Protein AF-A0A535ANE9-F1 (afdb_monomer_lite)

Structure (mmCIF, N/CA/C/O backbone):
data_AF-A0A535ANE9-F1
#
_entry.id   AF-A0A535ANE9-F1
#
loop_
_atom_site.group_PDB
_atom_site.id
_atom_site.type_symbol
_atom_site.label_atom_id
_atom_site.label_alt_id
_atom_site.label_comp_id
_atom_site.label_asym_id
_atom_site.label_entity_id
_atom_site.label_seq_id
_atom_site.pdbx_PDB_ins_code
_atom_site.Cartn_x
_atom_site.Cartn_y
_atom_site.Cartn_z
_atom_site.occupancy
_atom_site.B_iso_or_equiv
_atom_site.auth_seq_id
_atom_site.auth_comp_id
_atom_site.auth_asym_id
_atom_site.auth_atom_id
_atom_site.pdbx_PDB_model_num
ATOM 1 N N . MET A 1 1 ? -6.004 6.299 -18.594 1.00 87.00 1 MET A N 1
ATOM 2 C CA . MET A 1 1 ? -4.665 6.824 -18.262 1.00 87.00 1 MET A CA 1
ATOM 3 C C . MET A 1 1 ? -3.624 5.762 -18.600 1.00 87.00 1 MET A C 1
ATOM 5 O O . MET A 1 1 ? -3.853 4.615 -18.225 1.00 87.00 1 MET A O 1
ATOM 9 N N . PRO A 1 2 ? -2.549 6.080 -19.345 1.00 84.62 2 PRO A N 1
ATOM 10 C CA . PRO A 1 2 ? -1.490 5.113 -19.649 1.00 84.62 2 PRO A CA 1
ATOM 11 C C . PRO A 1 2 ? -0.772 4.645 -18.368 1.00 84.62 2 PRO A C 1
ATOM 13 O O . PRO A 1 2 ? -0.797 5.374 -17.373 1.00 84.62 2 PRO A O 1
ATOM 16 N N . PRO A 1 3 ? -0.144 3.453 -18.365 1.00 83.81 3 PRO A N 1
ATOM 17 C CA . PRO A 1 3 ? 0.683 3.023 -17.245 1.00 83.81 3 PRO A CA 1
ATOM 18 C C . PRO A 1 3 ? 1.803 4.030 -16.940 1.00 83.81 3 PRO A C 1
ATOM 20 O O . PRO A 1 3 ? 2.361 4.607 -17.878 1.00 83.81 3 PRO A O 1
ATOM 23 N N . PRO A 1 4 ? 2.163 4.237 -15.661 1.00 78.12 4 PRO A N 1
ATOM 24 C CA . PRO A 1 4 ? 3.303 5.074 -15.315 1.00 78.12 4 PRO A CA 1
ATOM 25 C C . PRO A 1 4 ? 4.600 4.460 -15.846 1.00 78.12 4 PRO A C 1
ATOM 27 O O . PRO A 1 4 ? 4.723 3.238 -15.960 1.00 78.12 4 PRO A O 1
ATOM 30 N N . LEU A 1 5 ? 5.596 5.306 -16.109 1.00 76.88 5 LEU A N 1
ATOM 31 C CA . LEU A 1 5 ? 6.949 4.826 -16.366 1.00 76.88 5 LEU A CA 1
ATOM 32 C C . LEU A 1 5 ? 7.490 4.145 -15.103 1.00 76.88 5 LEU A C 1
ATOM 34 O O . LEU A 1 5 ? 7.412 4.689 -14.003 1.00 76.88 5 LEU A O 1
ATOM 38 N N . ALA A 1 6 ? 8.045 2.947 -15.271 1.00 68.31 6 ALA A N 1
ATOM 39 C CA . ALA A 1 6 ? 8.456 2.080 -14.169 1.00 68.31 6 ALA A CA 1
ATOM 40 C C . ALA A 1 6 ? 9.747 2.521 -13.448 1.00 68.31 6 ALA A C 1
ATOM 42 O O . ALA A 1 6 ? 10.308 1.756 -12.661 1.00 68.31 6 ALA A O 1
ATOM 43 N N . THR A 1 7 ? 10.292 3.694 -13.762 1.00 67.88 7 THR A N 1
ATOM 44 C CA . THR A 1 7 ? 11.668 4.094 -13.434 1.00 67.88 7 THR A CA 1
ATOM 45 C C . THR A 1 7 ? 11.947 4.127 -11.927 1.00 67.88 7 THR A C 1
ATOM 47 O O . THR A 1 7 ? 13.013 3.679 -11.516 1.00 67.88 7 THR A O 1
ATOM 50 N N . ASP A 1 8 ? 10.957 4.479 -11.099 1.00 68.75 8 ASP A N 1
ATOM 51 C CA . ASP A 1 8 ? 11.145 4.724 -9.655 1.00 68.75 8 ASP A CA 1
ATOM 52 C C . ASP A 1 8 ? 10.508 3.660 -8.744 1.00 68.75 8 ASP A C 1
ATOM 54 O O . ASP A 1 8 ? 10.191 3.902 -7.580 1.00 68.75 8 ASP A O 1
ATOM 58 N N . TRP A 1 9 ? 10.275 2.454 -9.265 1.00 81.50 9 TRP A N 1
ATOM 59 C CA . TRP A 1 9 ? 9.548 1.408 -8.534 1.00 81.50 9 TRP A CA 1
ATOM 60 C C . TRP A 1 9 ? 10.409 0.537 -7.615 1.00 81.50 9 TRP A C 1
ATOM 62 O O . TRP A 1 9 ? 9.861 -0.266 -6.856 1.00 81.50 9 TRP A O 1
ATOM 72 N N . GLY A 1 10 ? 11.735 0.696 -7.664 1.00 80.12 10 GLY A N 1
ATOM 73 C CA . GLY A 1 10 ? 12.676 -0.125 -6.895 1.00 80.12 10 GLY A CA 1
ATOM 74 C C . GLY A 1 10 ? 12.771 -1.576 -7.382 1.00 80.12 10 GLY A C 1
ATOM 75 O O . GLY A 1 10 ? 13.125 -2.452 -6.603 1.00 80.12 10 GLY A O 1
ATOM 76 N N . LEU A 1 11 ? 12.419 -1.834 -8.646 1.00 87.56 11 LEU A N 1
ATOM 77 C CA . LEU A 1 11 ? 12.514 -3.154 -9.274 1.00 87.56 11 LEU A CA 1
ATOM 78 C C . LEU A 1 11 ? 13.884 -3.362 -9.928 1.00 87.56 11 LEU A C 1
ATOM 80 O O . LEU A 1 11 ? 14.328 -2.495 -10.690 1.00 87.56 11 LEU A O 1
ATOM 84 N N . ASP A 1 12 ? 14.482 -4.535 -9.702 1.00 88.44 12 ASP A N 1
ATOM 85 C CA . ASP A 1 12 ? 15.582 -5.053 -10.520 1.00 88.44 12 ASP A CA 1
ATOM 86 C C . ASP A 1 12 ? 15.114 -5.365 -11.956 1.00 88.44 12 ASP A C 1
ATOM 88 O O . ASP A 1 12 ? 13.912 -5.442 -12.237 1.00 88.44 12 ASP A O 1
ATOM 92 N N . ASP A 1 13 ? 16.063 -5.544 -12.875 1.00 89.00 13 ASP A N 1
ATOM 93 C CA . ASP A 1 13 ? 15.774 -5.732 -14.301 1.00 89.00 13 ASP A CA 1
ATOM 94 C C . ASP A 1 13 ? 14.955 -6.994 -14.596 1.00 89.00 13 ASP A C 1
ATOM 96 O O . ASP A 1 13 ? 14.066 -6.968 -15.452 1.00 89.00 13 ASP A O 1
ATOM 100 N N . GLY A 1 14 ? 15.204 -8.082 -13.863 1.00 90.94 14 G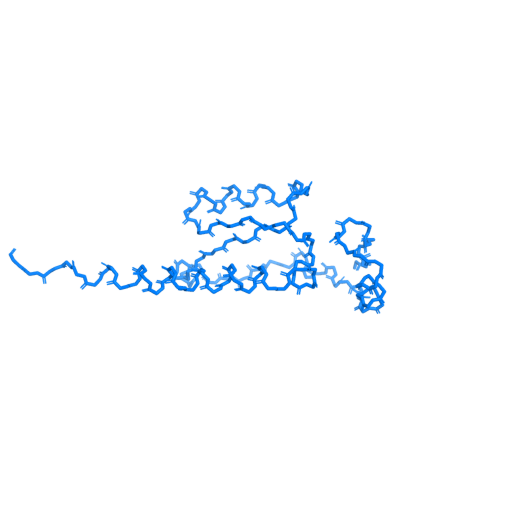LY A N 1
ATOM 101 C CA . GLY A 1 14 ? 14.477 -9.337 -14.025 1.00 90.94 14 GLY A CA 1
ATOM 102 C C . GLY A 1 14 ? 13.015 -9.182 -13.620 1.00 90.94 14 GLY A C 1
ATOM 103 O O . GLY A 1 14 ? 12.106 -9.480 -14.399 1.00 90.94 14 GLY A O 1
ATOM 104 N N . THR A 1 15 ? 12.771 -8.632 -12.432 1.00 89.75 15 THR A N 1
ATOM 105 C CA . THR A 1 15 ? 11.414 -8.373 -11.940 1.00 89.75 15 THR A CA 1
ATOM 106 C C . THR A 1 15 ? 10.686 -7.359 -12.825 1.00 89.75 15 THR A C 1
ATOM 108 O O . THR A 1 15 ? 9.514 -7.542 -13.163 1.00 89.75 15 THR A O 1
ATOM 111 N N . ARG A 1 16 ? 11.378 -6.313 -13.284 1.00 89.94 16 ARG A N 1
ATOM 112 C CA . ARG A 1 16 ? 10.832 -5.312 -14.210 1.00 89.94 16 ARG A CA 1
ATOM 113 C C . ARG A 1 16 ? 10.369 -5.936 -15.524 1.00 89.94 16 ARG A C 1
ATOM 115 O O . ARG A 1 16 ? 9.256 -5.639 -15.961 1.00 89.94 16 ARG A O 1
ATOM 122 N N . ALA A 1 17 ? 11.171 -6.819 -16.120 1.00 91.31 17 ALA A N 1
ATOM 123 C CA . ALA A 1 17 ? 10.818 -7.522 -17.352 1.00 91.31 17 ALA A CA 1
ATOM 124 C C .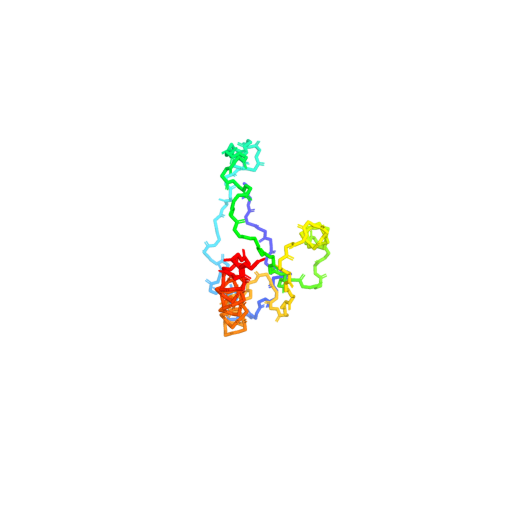 ALA A 1 17 ? 9.568 -8.408 -17.194 1.00 91.31 17 ALA A C 1
ATOM 126 O O . ALA A 1 17 ? 8.833 -8.612 -18.158 1.00 91.31 17 ALA A O 1
ATOM 127 N N . LEU A 1 18 ? 9.275 -8.888 -15.980 1.00 90.06 18 LEU A N 1
ATOM 128 C CA . LEU A 1 18 ? 8.068 -9.665 -15.680 1.00 90.06 18 LEU A CA 1
ATOM 129 C C . LEU A 1 18 ? 6.825 -8.809 -15.401 1.00 90.06 18 LEU A C 1
ATOM 131 O O . LEU A 1 18 ? 5.705 -9.297 -15.595 1.00 90.06 18 LEU A O 1
ATOM 135 N N . VAL A 1 19 ? 7.002 -7.585 -14.895 1.00 91.06 19 VAL A N 1
ATOM 136 C CA . VAL A 1 19 ? 5.913 -6.687 -14.471 1.00 91.06 19 VAL A CA 1
ATOM 137 C C . VAL A 1 19 ? 5.452 -5.786 -15.610 1.00 91.06 19 VAL A C 1
ATOM 139 O O . VAL A 1 19 ? 4.256 -5.725 -15.885 1.00 91.06 19 VAL A O 1
ATOM 142 N N . VAL A 1 20 ? 6.381 -5.109 -16.292 1.00 90.94 20 VAL A N 1
ATOM 143 C CA . VAL A 1 20 ? 6.061 -4.073 -17.289 1.00 90.94 20 VAL A CA 1
ATOM 144 C C . VAL A 1 20 ? 5.133 -4.574 -18.407 1.00 90.94 20 VAL A C 1
ATOM 146 O O . VAL A 1 20 ? 4.158 -3.879 -18.695 1.00 90.94 20 VAL A O 1
ATOM 149 N N . PRO A 1 21 ? 5.321 -5.778 -18.986 1.00 92.88 21 PRO A N 1
ATOM 150 C CA . PRO A 1 21 ? 4.430 -6.277 -20.038 1.00 92.88 21 PRO A CA 1
ATOM 151 C C . PRO A 1 21 ? 2.987 -6.543 -19.585 1.00 92.88 21 PRO A C 1
ATOM 153 O O . PRO A 1 21 ? 2.105 -6.697 -20.424 1.00 92.88 21 PRO A O 1
ATOM 156 N N . LYS A 1 22 ? 2.734 -6.629 -18.273 1.00 92.88 22 LYS A N 1
ATOM 157 C CA . LYS A 1 22 ? 1.405 -6.899 -17.700 1.00 92.88 22 LYS A CA 1
ATOM 158 C C . LYS A 1 22 ? 0.642 -5.627 -17.340 1.00 92.88 22 LYS A C 1
ATOM 160 O O . LYS A 1 22 ? -0.505 -5.707 -16.908 1.00 92.88 22 LYS A O 1
ATOM 165 N N . LEU A 1 23 ? 1.267 -4.460 -17.473 1.00 91.06 23 LEU A N 1
ATOM 166 C CA . LEU A 1 23 ? 0.625 -3.192 -17.165 1.00 91.06 23 LEU A CA 1
ATOM 167 C C . LEU A 1 23 ? -0.369 -2.825 -18.265 1.00 91.06 23 LEU A C 1
ATOM 169 O O . LEU A 1 23 ? -0.021 -2.761 -19.442 1.00 91.06 23 LEU A O 1
ATOM 173 N N . THR A 1 24 ? -1.595 -2.503 -17.870 1.00 92.50 24 THR A N 1
ATOM 174 C CA . THR A 1 24 ? -2.634 -2.011 -18.777 1.00 92.50 24 THR A CA 1
ATOM 175 C C . THR A 1 24 ? -3.036 -0.588 -18.399 1.00 92.50 24 THR A C 1
ATOM 177 O O . THR A 1 24 ? -2.940 -0.219 -17.225 1.00 92.50 24 THR A O 1
ATOM 180 N N . PRO A 1 25 ? -3.521 0.232 -19.347 1.00 92.81 25 PRO A N 1
ATOM 181 C CA . PRO A 1 25 ? -4.071 1.543 -19.024 1.00 92.81 25 PRO A CA 1
ATOM 182 C C . PRO A 1 25 ? -5.157 1.462 -17.939 1.00 92.81 25 PRO A C 1
ATOM 184 O O . PRO A 1 25 ? -6.062 0.633 -18.023 1.00 92.81 25 PRO A O 1
ATOM 187 N N . HIS A 1 26 ? -5.087 2.340 -16.937 1.00 89.06 26 HIS A N 1
ATOM 188 C CA . HIS A 1 26 ? -6.110 2.429 -15.895 1.00 89.06 26 HIS A CA 1
ATOM 189 C C . HIS A 1 26 ? -7.307 3.268 -16.385 1.00 89.06 26 HIS A C 1
ATOM 191 O O . HIS A 1 26 ? -7.083 4.328 -16.996 1.00 89.06 26 HIS A O 1
ATOM 197 N N . PRO A 1 27 ? -8.566 2.856 -16.139 1.00 91.56 27 PRO A N 1
ATOM 198 C CA . PRO A 1 27 ? -9.740 3.66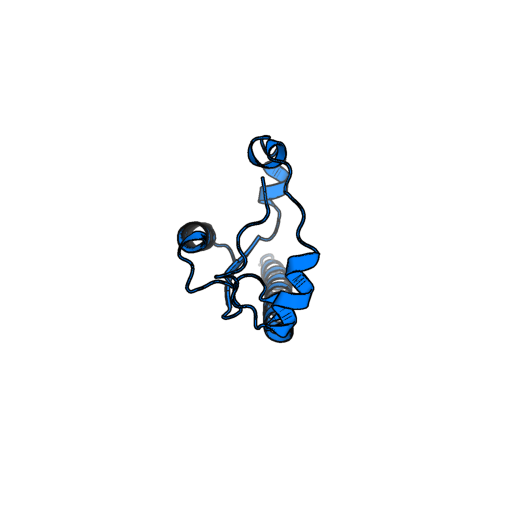0 -16.473 1.00 91.56 27 PRO A CA 1
ATOM 199 C C . PRO A 1 27 ? -9.708 5.007 -15.743 1.00 91.56 27 PRO A C 1
ATOM 201 O O . PRO A 1 27 ? -9.627 5.050 -14.522 1.00 91.56 27 PRO A O 1
ATOM 204 N N . LEU A 1 28 ? -9.777 6.120 -16.483 1.00 89.44 28 LEU A N 1
ATOM 205 C CA . LEU A 1 28 ? -9.690 7.456 -15.873 1.00 89.44 28 LEU A CA 1
ATOM 206 C C . LEU A 1 28 ? -10.868 7.724 -14.928 1.00 89.44 28 LEU A C 1
ATOM 208 O O . LEU A 1 28 ? -10.676 8.240 -13.835 1.00 89.44 28 LEU A O 1
ATOM 212 N N . LYS A 1 29 ? -12.067 7.290 -15.325 1.00 89.94 29 LYS A N 1
ATOM 213 C CA . LYS A 1 29 ? -13.303 7.522 -14.575 1.00 89.94 29 LYS A CA 1
ATOM 214 C C . LYS A 1 29 ? -13.242 7.002 -13.131 1.00 89.94 29 LYS A C 1
ATOM 216 O O . LYS A 1 29 ? -13.751 7.652 -12.230 1.00 89.94 29 LYS A O 1
ATOM 221 N N . SER A 1 30 ? -12.558 5.883 -12.889 1.00 88.88 30 SER A N 1
ATOM 222 C CA . SER A 1 30 ? -12.415 5.308 -11.545 1.00 88.88 30 SER A CA 1
ATOM 223 C C . SER A 1 30 ? -11.627 6.191 -10.570 1.00 88.88 30 SER A C 1
ATOM 225 O O . SER A 1 30 ? -11.746 5.995 -9.366 1.00 88.88 30 SER A O 1
ATOM 227 N N . LEU A 1 31 ? -10.833 7.147 -11.065 1.00 85.38 31 LEU A N 1
ATOM 228 C CA . LEU A 1 31 ? -10.109 8.113 -10.232 1.00 85.38 31 LEU A CA 1
ATOM 229 C C . LEU A 1 31 ? -10.983 9.308 -9.821 1.00 85.38 31 LEU A C 1
ATOM 231 O O . LEU A 1 31 ? -10.681 9.969 -8.832 1.00 85.38 31 LEU A O 1
ATOM 235 N N . GLU A 1 32 ? -12.040 9.590 -10.584 1.00 88.94 32 GLU A N 1
ATOM 236 C CA . GLU A 1 32 ? -12.934 10.738 -10.386 1.00 88.94 32 GLU A CA 1
ATOM 237 C C . GLU A 1 32 ? -14.250 10.338 -9.707 1.00 88.94 32 GLU A C 1
ATOM 239 O O . GLU A 1 32 ? -14.887 11.158 -9.044 1.00 88.94 32 GLU A O 1
ATOM 244 N N . ASP A 1 33 ? -14.658 9.076 -9.857 1.00 93.00 33 ASP A N 1
ATOM 245 C CA . ASP A 1 33 ? -15.872 8.547 -9.248 1.00 93.00 33 ASP A CA 1
ATOM 246 C C . ASP A 1 33 ? -15.757 8.557 -7.704 1.00 93.00 33 ASP A C 1
ATOM 248 O O . ASP A 1 33 ? -14.839 7.954 -7.137 1.00 93.00 33 ASP A O 1
ATOM 252 N N . PRO A 1 34 ? -16.703 9.190 -6.979 1.00 91.50 34 PRO A N 1
ATOM 253 C CA . PRO A 1 34 ? -16.665 9.226 -5.522 1.00 91.50 34 PRO A CA 1
ATOM 254 C C . PRO A 1 34 ? -16.801 7.833 -4.896 1.00 91.50 34 PRO A C 1
ATOM 256 O O . PRO A 1 34 ? -17.766 7.108 -5.160 1.00 91.50 34 PRO A O 1
ATOM 259 N N . ALA A 1 35 ? -15.894 7.495 -3.976 1.00 89.44 35 ALA A N 1
ATOM 260 C CA . ALA A 1 35 ? -16.004 6.281 -3.175 1.00 89.44 35 ALA A CA 1
ATOM 261 C C . ALA A 1 35 ? -17.188 6.388 -2.197 1.00 89.44 35 ALA A C 1
ATOM 263 O O . ALA A 1 35 ? -17.166 7.164 -1.241 1.00 89.44 35 ALA A O 1
ATOM 264 N N . ARG A 1 36 ? -18.238 5.592 -2.425 1.00 92.00 36 ARG A N 1
ATOM 265 C CA . ARG A 1 36 ? -19.390 5.495 -1.518 1.00 92.00 36 ARG A CA 1
ATOM 266 C C . ARG A 1 36 ? -19.122 4.425 -0.469 1.00 92.00 36 ARG A C 1
ATOM 268 O O . ARG A 1 36 ? -19.111 3.239 -0.781 1.00 92.00 36 ARG A O 1
ATOM 275 N N . VAL A 1 37 ? -18.917 4.850 0.773 1.00 91.25 37 VAL A N 1
ATOM 276 C CA . VAL A 1 37 ? -18.590 3.972 1.903 1.00 91.25 37 VAL A CA 1
ATOM 277 C C . VAL A 1 37 ? -19.534 4.217 3.075 1.00 91.25 37 VAL A C 1
ATOM 279 O O . VAL A 1 37 ? -19.955 5.347 3.323 1.00 91.25 37 VAL A O 1
ATOM 282 N N . HIS A 1 38 ? -19.868 3.162 3.818 1.00 94.19 38 HIS A N 1
ATOM 283 C CA . HIS A 1 38 ? -20.681 3.289 5.024 1.00 94.19 38 HIS A CA 1
ATOM 284 C C . HIS A 1 38 ? -19.784 3.664 6.208 1.00 94.19 38 HIS A C 1
ATOM 286 O O . HIS A 1 38 ? -19.048 2.823 6.728 1.00 94.19 38 HIS A O 1
ATOM 292 N N . ALA A 1 39 ? -19.855 4.921 6.653 1.00 90.69 39 ALA A N 1
ATOM 293 C CA . ALA A 1 39 ? -18.984 5.447 7.708 1.00 90.69 39 ALA A CA 1
ATOM 294 C C . ALA A 1 39 ? -19.036 4.612 9.001 1.00 90.69 39 ALA A C 1
ATOM 296 O O . ALA A 1 39 ? -17.998 4.330 9.595 1.00 90.69 39 ALA A O 1
ATOM 297 N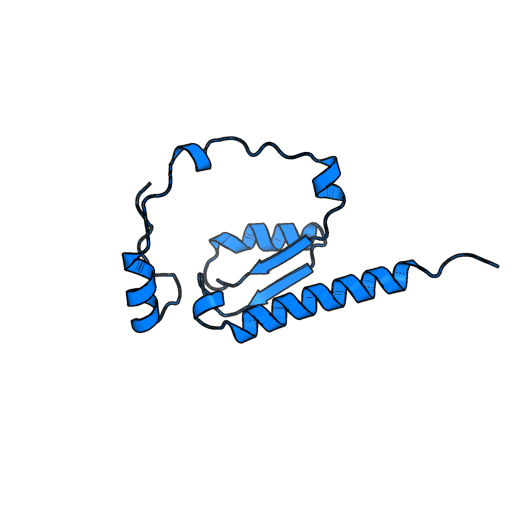 N . GLY A 1 40 ? -20.227 4.132 9.382 1.00 93.62 40 GLY A N 1
ATOM 2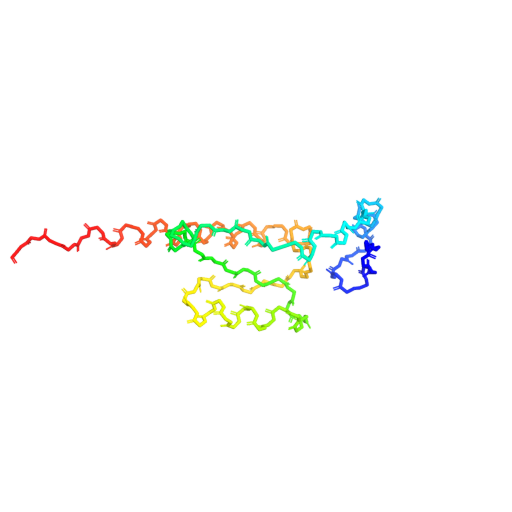98 C CA . GLY A 1 40 ? -20.391 3.269 10.554 1.00 93.62 40 GLY A CA 1
ATOM 299 C C . GLY A 1 40 ? -19.687 1.913 10.434 1.00 93.62 40 GLY A C 1
ATOM 300 O O . GLY A 1 40 ? -19.253 1.377 11.442 1.00 93.62 40 GLY A O 1
ATOM 301 N N . ILE A 1 41 ? -19.520 1.380 9.214 1.00 92.12 41 ILE A N 1
ATOM 302 C CA . ILE A 1 41 ? -18.768 0.132 9.001 1.00 92.12 41 ILE A CA 1
ATOM 303 C C . ILE A 1 41 ? -17.271 0.426 9.074 1.00 92.12 41 ILE A C 1
ATOM 305 O O . ILE A 1 41 ? -16.534 -0.298 9.727 1.00 92.12 41 ILE A O 1
ATOM 309 N N . LEU A 1 42 ? -16.806 1.516 8.458 1.00 91.06 42 LEU A N 1
ATOM 310 C CA . LEU A 1 42 ? -15.383 1.866 8.493 1.00 91.06 42 LEU A CA 1
ATOM 311 C C . LEU A 1 42 ? -14.868 2.135 9.911 1.00 91.06 42 LEU A C 1
ATOM 313 O O . LEU A 1 42 ? -13.726 1.801 10.220 1.00 91.06 42 LEU A O 1
ATOM 317 N N . ALA A 1 43 ? -15.706 2.712 10.776 1.00 89.75 43 ALA A N 1
ATOM 318 C CA . ALA A 1 43 ? -15.336 3.018 12.153 1.00 89.75 43 ALA A CA 1
ATOM 319 C C . ALA A 1 43 ? -14.984 1.767 12.979 1.00 89.75 43 ALA A C 1
ATOM 321 O O . ALA A 1 43 ? -14.141 1.857 13.872 1.00 89.75 43 ALA A O 1
ATOM 322 N N . THR A 1 44 ? -15.584 0.610 12.672 1.00 91.06 44 THR A N 1
ATOM 323 C CA . THR A 1 44 ? -15.385 -0.637 13.432 1.00 91.06 44 THR A CA 1
ATOM 324 C C . THR A 1 44 ? -14.215 -1.475 12.929 1.00 91.06 44 THR A C 1
ATOM 326 O O . THR A 1 44 ? -13.790 -2.407 13.612 1.00 91.06 44 THR A O 1
ATOM 329 N N . LEU A 1 45 ? -13.674 -1.166 11.747 1.00 91.94 45 LEU A N 1
ATOM 330 C CA . LEU A 1 45 ? -12.616 -1.973 11.156 1.00 91.94 45 LEU A CA 1
ATOM 331 C C . LEU A 1 45 ? -11.250 -1.677 11.797 1.00 91.94 45 LEU A C 1
ATOM 333 O O . LEU A 1 45 ? -10.877 -0.506 11.970 1.00 91.94 45 LEU A O 1
ATOM 337 N N . PRO A 1 46 ? -10.460 -2.727 12.101 1.00 92.62 46 PRO A N 1
ATOM 338 C CA . PRO A 1 46 ? -9.070 -2.559 12.485 1.00 92.62 46 PRO A CA 1
ATOM 339 C C . PRO A 1 46 ? -8.289 -1.960 11.316 1.00 92.62 46 PRO A C 1
ATOM 341 O O . PRO A 1 46 ? -8.460 -2.354 10.163 1.00 92.62 46 PRO A O 1
ATOM 344 N N . ARG A 1 47 ? -7.409 -1.009 11.627 1.00 94.44 47 ARG A N 1
ATOM 345 C CA . ARG A 1 47 ? -6.655 -0.252 10.627 1.00 94.44 47 ARG A CA 1
ATOM 346 C C . ARG A 1 47 ? -5.155 -0.364 10.865 1.00 94.44 47 ARG A C 1
ATOM 348 O O . ARG A 1 47 ? -4.695 -0.420 12.011 1.00 94.44 47 ARG A O 1
ATOM 355 N N . ALA A 1 48 ? -4.417 -0.432 9.765 1.00 96.31 48 ALA A N 1
ATOM 356 C CA . ALA A 1 48 ? -2.966 -0.406 9.735 1.00 96.31 48 ALA A CA 1
ATOM 357 C C . ALA A 1 48 ? -2.489 0.234 8.424 1.00 96.31 48 ALA A C 1
ATOM 359 O O . ALA A 1 48 ? -3.196 0.191 7.417 1.00 96.31 48 ALA A O 1
ATOM 360 N N . PHE A 1 49 ? -1.295 0.819 8.443 1.00 96.00 49 PHE A N 1
ATOM 361 C CA . PHE A 1 49 ? -0.651 1.420 7.281 1.00 96.00 49 PHE A CA 1
ATOM 362 C C . PHE A 1 49 ? 0.776 0.876 7.140 1.00 96.00 49 PHE A C 1
ATOM 364 O O . PHE A 1 49 ? 1.605 1.049 8.033 1.00 96.00 49 PHE A O 1
ATOM 371 N N . LEU A 1 50 ? 1.075 0.248 6.000 1.00 95.06 50 LEU A N 1
ATOM 372 C CA . LEU A 1 50 ? 2.423 -0.198 5.635 1.00 95.06 50 LEU A CA 1
ATOM 373 C C . LEU A 1 50 ? 2.991 0.727 4.559 1.00 95.06 50 LEU A C 1
ATOM 375 O O . LEU A 1 50 ? 2.505 0.746 3.429 1.00 95.06 50 LEU A O 1
ATOM 379 N N . ARG A 1 51 ? 4.039 1.480 4.892 1.00 94.06 51 ARG A N 1
ATOM 380 C CA . ARG A 1 51 ? 4.763 2.319 3.934 1.00 94.06 51 ARG A CA 1
ATOM 381 C C . ARG A 1 51 ? 6.001 1.588 3.438 1.00 94.06 51 ARG A C 1
ATOM 383 O O . ARG A 1 51 ? 6.907 1.328 4.218 1.00 94.06 51 ARG A O 1
ATOM 390 N N . THR A 1 52 ? 6.060 1.280 2.146 1.00 91.88 52 THR A N 1
ATOM 391 C CA . THR A 1 52 ? 7.155 0.471 1.572 1.00 91.88 52 THR A CA 1
ATOM 392 C C . THR A 1 52 ? 8.122 1.259 0.679 1.00 91.88 52 THR A C 1
ATOM 394 O O . THR A 1 52 ? 9.228 0.814 0.376 1.00 91.88 52 THR A O 1
ATOM 397 N N . SER A 1 53 ? 7.696 2.442 0.231 1.00 84.31 53 SER A N 1
ATOM 398 C CA . SER A 1 53 ? 8.434 3.319 -0.686 1.00 84.31 53 SER A CA 1
ATOM 399 C C . SER A 1 53 ? 9.007 4.522 0.063 1.00 84.31 53 SER A C 1
ATOM 401 O O . SER A 1 53 ? 8.575 5.649 -0.153 1.00 84.31 53 SER A O 1
ATOM 403 N N . LEU A 1 54 ? 9.953 4.281 0.975 1.00 75.62 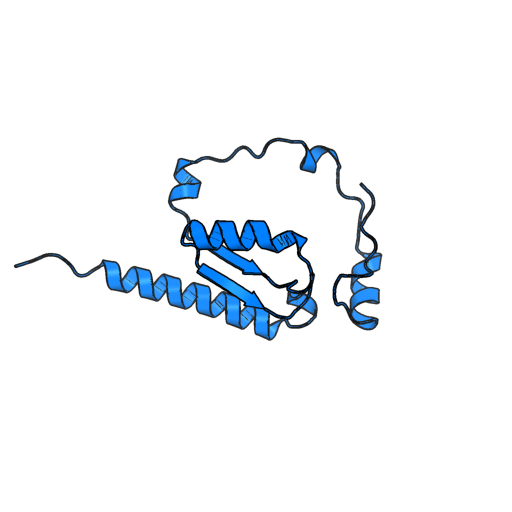54 LEU A N 1
ATOM 404 C CA . LEU A 1 54 ? 10.497 5.310 1.878 1.00 75.62 54 LEU A CA 1
ATOM 405 C C . LEU A 1 54 ? 11.149 6.510 1.165 1.00 75.62 54 LEU A C 1
ATOM 407 O O . LEU A 1 54 ? 10.932 7.632 1.617 1.00 75.62 54 LEU A O 1
ATOM 411 N N . PRO A 1 55 ? 11.878 6.335 0.041 1.00 71.44 55 PRO A N 1
ATOM 412 C CA . PRO A 1 55 ? 12.432 7.472 -0.699 1.00 71.44 55 PRO A CA 1
ATOM 413 C C . PRO A 1 55 ? 11.365 8.338 -1.385 1.00 71.44 55 PRO A C 1
ATOM 415 O O . PRO A 1 55 ? 11.641 9.470 -1.773 1.00 71.44 55 PRO A O 1
ATOM 418 N N . SER A 1 56 ? 10.144 7.820 -1.556 1.00 72.25 56 SER A N 1
ATOM 419 C CA . SER A 1 56 ? 9.047 8.553 -2.181 1.00 72.25 56 SER A CA 1
ATOM 420 C C . SER A 1 56 ? 8.287 9.368 -1.137 1.00 72.25 56 SER A C 1
ATOM 422 O O . SER A 1 56 ? 7.585 8.827 -0.279 1.00 72.25 56 SER A O 1
ATOM 424 N N . GLY A 1 57 ? 8.357 10.695 -1.255 1.00 77.25 57 GLY A N 1
ATOM 425 C CA . GLY A 1 57 ? 7.586 11.613 -0.412 1.00 77.25 57 GLY A CA 1
ATOM 426 C C . GLY A 1 57 ? 6.069 11.535 -0.628 1.00 77.25 57 GLY A C 1
ATOM 427 O O . GLY A 1 57 ? 5.315 12.015 0.212 1.00 77.25 57 GLY A O 1
ATOM 428 N N . VAL A 1 58 ? 5.608 10.889 -1.708 1.00 85.25 58 VAL A N 1
ATOM 429 C CA . VAL A 1 58 ? 4.185 10.810 -2.092 1.00 85.25 58 VAL A CA 1
ATOM 430 C C . VAL A 1 58 ? 3.321 10.233 -0.970 1.00 85.25 58 VAL A C 1
ATOM 432 O O . VAL A 1 58 ? 2.200 10.689 -0.758 1.00 85.25 58 VAL A O 1
ATOM 435 N N . TYR A 1 59 ? 3.844 9.255 -0.224 1.00 88.38 59 TYR A N 1
ATOM 436 C CA . TYR A 1 59 ? 3.084 8.570 0.824 1.00 88.38 59 TYR A CA 1
ATOM 437 C C . TYR A 1 59 ? 3.288 9.136 2.233 1.00 88.38 59 TYR A C 1
ATOM 439 O O . TYR A 1 59 ? 2.568 8.736 3.148 1.00 88.38 59 TYR A O 1
ATOM 447 N N . GLN A 1 60 ? 4.238 10.058 2.423 1.00 90.69 60 GLN A N 1
ATOM 448 C CA . GLN A 1 60 ? 4.556 10.624 3.738 1.00 90.69 60 GLN A CA 1
ATOM 449 C C . GLN A 1 60 ? 3.333 11.287 4.405 1.00 90.69 60 GLN A C 1
ATOM 451 O O . GLN A 1 60 ? 3.046 10.928 5.547 1.00 90.69 60 GLN A O 1
ATOM 456 N N . PRO A 1 61 ? 2.538 12.142 3.724 1.00 94.44 61 PRO A N 1
ATOM 457 C CA . PRO A 1 61 ? 1.401 12.802 4.373 1.00 94.44 61 PRO A CA 1
ATOM 458 C C . PRO A 1 61 ? 0.316 11.817 4.829 1.00 94.44 61 PRO A C 1
ATOM 460 O O . PRO A 1 61 ? -0.315 12.002 5.869 1.00 94.44 61 PRO A O 1
ATOM 463 N N . PHE A 1 62 ? 0.099 10.738 4.070 1.00 94.50 62 PHE A N 1
ATOM 464 C CA . PHE A 1 62 ? -0.880 9.707 4.426 1.00 94.50 62 PHE A CA 1
ATOM 465 C C . PHE A 1 62 ? -0.408 8.859 5.606 1.00 94.50 62 PHE A C 1
ATOM 467 O O . PHE A 1 62 ? -1.210 8.514 6.470 1.00 94.50 62 PHE A O 1
ATOM 474 N N . PHE A 1 63 ? 0.890 8.561 5.663 1.00 95.00 63 PHE A N 1
ATOM 475 C CA . PHE A 1 63 ? 1.498 7.853 6.783 1.00 95.00 63 PHE A CA 1
ATOM 476 C C . PHE A 1 63 ? 1.409 8.666 8.081 1.00 95.00 63 PHE A C 1
ATOM 478 O O . PHE A 1 63 ? 0.992 8.145 9.114 1.00 95.00 63 PHE A O 1
ATOM 485 N N . GLU A 1 64 ? 1.734 9.959 8.022 1.00 95.56 64 GLU A N 1
ATOM 486 C CA . GLU A 1 64 ? 1.611 10.876 9.161 1.00 95.56 64 GLU A CA 1
ATOM 487 C C . GLU A 1 64 ? 0.170 10.981 9.648 1.00 95.56 64 GLU A C 1
ATOM 489 O O . GLU A 1 64 ? -0.087 10.888 10.849 1.00 95.56 64 GLU A O 1
ATOM 494 N N . ARG A 1 65 ? -0.780 11.096 8.717 1.00 97.00 65 ARG A N 1
ATOM 495 C CA . ARG A 1 65 ? -2.203 11.095 9.044 1.00 97.00 65 ARG A CA 1
ATOM 496 C C . ARG A 1 65 ? -2.636 9.793 9.719 1.00 97.00 65 ARG A C 1
ATOM 498 O O . ARG A 1 65 ? -3.278 9.850 10.761 1.00 97.00 65 ARG A O 1
ATOM 505 N N . ALA A 1 66 ? -2.276 8.635 9.165 1.00 96.62 66 ALA A N 1
ATOM 506 C CA . ALA A 1 66 ? -2.613 7.340 9.755 1.00 96.62 66 ALA A CA 1
ATOM 507 C C . ALA A 1 66 ? -2.061 7.220 11.185 1.00 96.62 66 ALA A C 1
ATOM 509 O O . ALA A 1 66 ? -2.772 6.800 12.098 1.00 96.62 66 ALA A O 1
ATOM 510 N N . ARG A 1 67 ? -0.821 7.672 11.405 1.00 96.00 67 ARG A N 1
ATOM 511 C CA . ARG A 1 67 ? -0.204 7.705 12.734 1.00 96.00 67 ARG A CA 1
ATOM 512 C C . ARG A 1 67 ? -0.945 8.641 13.692 1.00 96.00 67 ARG A C 1
ATOM 514 O O . ARG A 1 67 ? -1.184 8.256 14.832 1.00 96.00 67 ARG A O 1
ATOM 521 N N . ALA A 1 68 ? -1.323 9.838 13.243 1.00 97.19 68 ALA A N 1
ATOM 522 C CA . ALA A 1 68 ? -2.084 10.798 14.047 1.00 97.19 68 ALA A CA 1
ATOM 523 C C . ALA A 1 68 ? -3.486 10.280 14.415 1.00 97.19 68 ALA A C 1
ATOM 525 O O . ALA A 1 68 ? -3.980 10.549 15.505 1.00 97.19 68 ALA A O 1
ATOM 526 N N . GLU A 1 69 ? -4.103 9.487 13.538 1.00 95.00 69 GLU A N 1
ATOM 527 C CA . GLU A 1 69 ? -5.375 8.801 13.790 1.00 95.00 69 GLU A CA 1
ATOM 528 C C . GLU A 1 69 ? -5.222 7.523 14.646 1.00 95.00 69 GLU A C 1
ATOM 530 O O . GLU A 1 69 ? -6.197 6.801 14.855 1.00 95.00 69 GLU A O 1
ATOM 535 N N . GLY A 1 70 ? -4.015 7.215 15.136 1.00 94.75 70 GLY A N 1
ATOM 536 C CA . GLY A 1 70 ? -3.747 6.069 16.011 1.00 94.75 70 GLY A CA 1
ATOM 537 C C . GLY A 1 70 ? -3.684 4.718 15.295 1.00 94.75 70 GLY A C 1
ATOM 538 O O . GLY A 1 70 ? -3.821 3.674 15.932 1.00 94.75 70 GLY A O 1
ATOM 539 N N . TRP A 1 71 ? -3.498 4.700 13.972 1.00 95.88 71 TRP A N 1
ATOM 540 C CA . TRP A 1 71 ? -3.372 3.449 13.228 1.00 95.88 71 TRP A CA 1
ATOM 541 C C . TRP A 1 71 ? -2.017 2.801 13.524 1.00 95.88 71 TRP A C 1
ATOM 543 O O . TRP A 1 71 ? -1.004 3.481 13.710 1.00 95.88 71 TRP A O 1
ATOM 553 N N . ARG A 1 72 ? -1.963 1.467 13.476 1.00 95.50 72 ARG A N 1
ATOM 554 C CA . ARG A 1 72 ? -0.685 0.744 13.490 1.00 95.50 72 ARG A CA 1
ATOM 555 C C . ARG A 1 72 ? 0.067 1.044 12.204 1.00 95.50 72 ARG A C 1
ATOM 557 O O . ARG A 1 72 ? -0.424 0.753 11.117 1.00 95.50 72 ARG A O 1
ATOM 564 N N . CYS A 1 73 ? 1.243 1.637 12.324 1.00 95.94 73 CYS A N 1
ATOM 565 C CA . CYS A 1 73 ? 2.020 2.096 11.184 1.00 95.94 73 CYS A CA 1
ATOM 566 C C . CYS A 1 73 ? 3.368 1.376 11.155 1.00 95.94 73 CYS A C 1
ATOM 568 O O . CYS A 1 73 ? 4.061 1.331 12.170 1.00 95.94 73 CYS A O 1
ATOM 570 N N . ARG A 1 74 ? 3.749 0.830 9.996 1.00 94.75 74 ARG A N 1
ATOM 571 C CA . ARG A 1 74 ? 5.061 0.208 9.769 1.00 94.75 74 ARG A CA 1
ATOM 572 C C . ARG A 1 74 ? 5.712 0.799 8.528 1.00 94.75 74 ARG A C 1
ATOM 574 O O . ARG A 1 74 ? 5.035 1.161 7.565 1.00 94.75 74 ARG A O 1
ATOM 581 N N . GLU A 1 75 ? 7.033 0.822 8.542 1.00 94.50 75 GLU A N 1
ATOM 582 C CA . GLU A 1 75 ? 7.860 1.237 7.418 1.00 94.50 75 GLU A CA 1
ATOM 583 C C . GLU A 1 75 ? 8.733 0.068 6.988 1.00 94.50 75 GLU A C 1
ATOM 585 O O . GLU A 1 75 ? 9.391 -0.549 7.821 1.00 94.50 75 GLU A O 1
ATOM 590 N N . LEU A 1 76 ? 8.728 -0.247 5.697 1.00 92.00 76 LEU A N 1
ATOM 591 C CA . LEU A 1 76 ? 9.505 -1.333 5.116 1.00 92.00 76 LEU A CA 1
ATOM 592 C C . LEU A 1 76 ? 10.352 -0.778 3.978 1.00 92.00 76 LEU A C 1
ATOM 594 O O . LEU A 1 76 ? 9.880 0.022 3.173 1.00 92.00 76 LEU A O 1
ATOM 598 N N . ASN A 1 77 ? 11.594 -1.230 3.872 1.00 87.19 77 ASN A N 1
ATOM 599 C CA . ASN A 1 77 ? 12.425 -0.897 2.726 1.00 87.19 77 ASN A CA 1
ATOM 600 C C . ASN A 1 77 ? 12.214 -1.945 1.622 1.00 87.19 77 ASN A C 1
ATOM 602 O O . ASN A 1 77 ? 12.825 -3.009 1.663 1.00 87.19 77 ASN A O 1
ATOM 606 N N . GLY A 1 78 ? 11.308 -1.672 0.678 1.00 85.56 78 GLY A N 1
ATOM 607 C CA . GLY A 1 78 ? 10.990 -2.610 -0.412 1.00 85.56 78 GLY A CA 1
ATOM 608 C C . GLY A 1 78 ? 10.579 -1.967 -1.739 1.00 85.56 78 GLY A C 1
ATOM 609 O O . GLY A 1 78 ? 10.360 -2.671 -2.721 1.00 85.56 78 GLY A O 1
ATOM 610 N N . GLY A 1 79 ? 10.466 -0.639 -1.795 1.00 88.50 79 GLY A N 1
ATOM 611 C CA . GLY A 1 79 ? 9.997 0.068 -2.985 1.00 88.50 79 GLY A CA 1
ATOM 612 C C . GLY A 1 79 ? 8.491 -0.085 -3.212 1.00 88.50 79 GLY A C 1
ATOM 613 O O . GLY A 1 79 ? 7.731 -0.442 -2.305 1.00 88.50 79 GLY A O 1
ATOM 614 N N . HIS A 1 80 ? 8.039 0.227 -4.429 1.00 88.69 80 HIS A N 1
ATOM 615 C CA . HIS A 1 80 ? 6.609 0.230 -4.760 1.00 88.69 80 HIS A CA 1
ATOM 616 C C . HIS A 1 80 ? 6.034 -1.191 -4.794 1.00 88.69 80 HIS A C 1
ATOM 618 O O . HIS A 1 80 ? 4.919 -1.420 -4.333 1.00 88.69 80 HIS A O 1
ATOM 624 N N . TYR A 1 81 ? 6.833 -2.156 -5.255 1.00 90.19 81 TYR A N 1
ATOM 625 C CA . TYR A 1 81 ? 6.457 -3.568 -5.328 1.00 90.19 81 TYR A CA 1
ATOM 626 C C . TYR A 1 81 ? 7.172 -4.411 -4.271 1.00 90.19 81 TYR A C 1
ATOM 628 O O . TYR A 1 81 ? 7.782 -5.432 -4.587 1.00 90.19 81 TYR A O 1
ATOM 636 N N . ALA A 1 82 ? 7.081 -4.009 -3.003 1.00 92.81 82 ALA A N 1
ATOM 637 C CA . ALA A 1 82 ? 7.719 -4.733 -1.899 1.00 92.81 82 ALA A CA 1
ATOM 638 C C . ALA A 1 82 ? 7.303 -6.212 -1.809 1.00 92.81 82 ALA A C 1
ATOM 640 O O . ALA A 1 82 ? 8.083 -7.049 -1.364 1.00 92.81 82 ALA A O 1
ATOM 641 N N . MET A 1 83 ? 6.099 -6.555 -2.277 1.00 93.62 83 MET A N 1
ATOM 642 C CA . MET A 1 83 ? 5.624 -7.940 -2.353 1.00 93.62 83 MET A CA 1
ATOM 643 C C . MET A 1 83 ? 6.376 -8.798 -3.380 1.00 93.62 83 MET A C 1
ATOM 645 O O . MET A 1 83 ? 6.280 -10.018 -3.326 1.00 93.62 83 MET A O 1
ATOM 649 N N . LEU A 1 84 ? 7.090 -8.179 -4.323 1.00 93.25 84 LEU A N 1
ATOM 650 C CA . LEU A 1 84 ? 7.921 -8.865 -5.312 1.00 93.25 84 LEU A CA 1
ATOM 651 C C . LEU A 1 84 ? 9.401 -8.821 -4.926 1.00 93.25 84 LEU A C 1
ATOM 653 O O . LEU A 1 84 ? 10.102 -9.809 -5.104 1.00 93.25 84 LEU A O 1
ATOM 657 N N . THR A 1 85 ? 9.868 -7.696 -4.384 1.00 91.44 85 THR A N 1
ATOM 658 C CA . THR A 1 85 ? 11.291 -7.480 -4.079 1.00 91.44 85 THR A CA 1
ATOM 659 C C . THR A 1 85 ? 11.706 -8.070 -2.732 1.00 91.44 85 THR A C 1
ATOM 661 O O . THR A 1 85 ? 12.798 -8.617 -2.607 1.00 91.44 85 THR A O 1
ATOM 664 N N . VAL A 1 86 ? 10.840 -7.988 -1.717 1.00 93.38 86 VAL A N 1
ATOM 665 C CA . VAL A 1 86 ? 11.100 -8.450 -0.343 1.00 93.38 86 VAL A CA 1
ATOM 666 C C . VAL A 1 86 ? 9.882 -9.186 0.244 1.00 93.38 86 VAL A C 1
ATOM 668 O O . VAL A 1 86 ? 9.399 -8.834 1.324 1.00 93.38 86 VAL A O 1
ATOM 671 N N . PRO A 1 87 ? 9.364 -10.237 -0.427 1.00 95.62 87 PRO A N 1
ATOM 672 C CA . PRO A 1 87 ? 8.105 -10.892 -0.057 1.00 95.62 87 PRO A CA 1
ATOM 673 C C . PRO A 1 87 ? 8.074 -11.358 1.402 1.00 95.62 87 PRO A C 1
ATOM 675 O O . PRO A 1 87 ? 7.092 -11.117 2.098 1.00 95.62 87 PRO A O 1
ATOM 678 N N . ASN A 1 88 ? 9.166 -11.947 1.898 1.00 96.94 88 ASN A N 1
ATOM 679 C CA . ASN A 1 88 ? 9.245 -12.426 3.280 1.00 96.94 88 ASN A CA 1
ATOM 680 C C . ASN A 1 88 ? 9.129 -11.283 4.299 1.00 96.94 88 ASN A C 1
ATOM 682 O O . ASN A 1 88 ? 8.471 -11.444 5.318 1.00 96.94 88 ASN A O 1
ATOM 686 N N . VAL A 1 89 ? 9.705 -10.113 4.004 1.00 95.69 89 VAL A N 1
ATOM 687 C CA . VAL A 1 89 ? 9.615 -8.930 4.876 1.00 95.69 89 VAL A CA 1
ATOM 688 C C . VAL A 1 89 ? 8.174 -8.421 4.938 1.00 95.69 89 VAL A C 1
ATOM 690 O O . VAL A 1 89 ? 7.682 -8.087 6.014 1.00 95.69 89 VAL A O 1
ATOM 693 N N . VAL A 1 90 ? 7.477 -8.402 3.797 1.00 96.88 90 VAL A N 1
ATOM 694 C CA . VAL A 1 90 ? 6.057 -8.028 3.741 1.00 96.88 90 VAL A CA 1
ATOM 695 C C . VAL A 1 90 ? 5.199 -9.027 4.513 1.00 96.88 90 VAL A C 1
ATOM 697 O O . VAL A 1 90 ? 4.360 -8.612 5.307 1.00 96.88 90 VAL A O 1
ATOM 700 N N . VAL A 1 91 ? 5.420 -10.330 4.320 1.00 97.75 91 VAL A N 1
ATOM 701 C CA . VAL A 1 91 ? 4.676 -11.386 5.022 1.00 97.75 91 VAL A CA 1
ATOM 702 C C . VAL A 1 91 ? 4.865 -11.277 6.531 1.00 97.75 91 VAL A C 1
ATOM 704 O O . VAL A 1 91 ? 3.872 -11.239 7.250 1.00 97.75 91 VAL A O 1
ATOM 707 N N . THR A 1 92 ? 6.104 -11.156 7.012 1.00 97.25 92 THR A N 1
ATOM 708 C CA . THR A 1 92 ? 6.383 -10.981 8.443 1.00 97.25 92 THR A CA 1
ATOM 709 C C . THR A 1 92 ? 5.658 -9.760 9.004 1.00 97.25 92 THR A C 1
ATOM 711 O O . THR A 1 92 ? 4.953 -9.874 10.001 1.00 97.25 92 THR A O 1
ATOM 714 N N . ALA A 1 93 ? 5.739 -8.609 8.329 1.00 96.25 93 ALA A N 1
ATOM 715 C CA . ALA A 1 93 ? 5.071 -7.395 8.791 1.00 96.25 93 ALA A CA 1
ATOM 716 C C . ALA A 1 93 ? 3.538 -7.528 8.834 1.00 96.25 93 ALA A C 1
ATOM 718 O O . ALA A 1 93 ? 2.896 -6.964 9.718 1.00 96.25 93 ALA A O 1
ATOM 719 N N . LEU A 1 94 ? 2.941 -8.265 7.892 1.00 96.44 94 LEU A N 1
ATOM 720 C CA . LEU A 1 94 ? 1.503 -8.537 7.890 1.00 96.44 94 LEU A CA 1
ATOM 721 C C . LEU A 1 94 ? 1.097 -9.488 9.021 1.00 96.44 94 LEU A C 1
ATOM 723 O O . LEU A 1 94 ? 0.076 -9.246 9.661 1.00 96.44 94 LEU A O 1
ATOM 727 N N . LEU A 1 95 ? 1.880 -10.539 9.277 1.00 96.88 95 LEU A N 1
ATOM 728 C CA . LEU A 1 95 ? 1.610 -11.494 10.354 1.00 96.88 95 LEU A CA 1
ATOM 729 C C . LEU A 1 95 ? 1.708 -10.831 11.728 1.00 96.88 95 LEU A C 1
ATOM 731 O O . LEU A 1 95 ? 0.793 -10.966 12.531 1.00 96.88 95 LEU A O 1
ATOM 735 N N . GLU A 1 96 ? 2.734 -10.016 11.962 1.00 95.12 96 GLU A N 1
ATOM 736 C CA . GLU A 1 96 ? 2.873 -9.293 13.229 1.00 95.12 96 GLU A CA 1
ATOM 737 C C . GLU A 1 96 ? 1.689 -8.342 13.488 1.00 95.12 96 GLU A C 1
ATOM 739 O O . GLU A 1 96 ? 1.211 -8.237 14.615 1.00 95.12 96 GLU A O 1
ATOM 744 N N . LEU A 1 97 ? 1.145 -7.690 12.450 1.00 94.44 97 LEU A N 1
ATOM 745 C CA . LEU A 1 97 ? -0.057 -6.855 12.590 1.00 94.44 97 LEU A CA 1
ATOM 746 C C . LEU A 1 97 ? -1.309 -7.658 12.972 1.00 94.44 97 LEU A C 1
ATOM 748 O O . LEU A 1 97 ? -2.203 -7.120 13.638 1.00 94.44 97 LEU A O 1
ATOM 752 N N . VAL A 1 98 ? -1.397 -8.913 12.523 1.00 93.62 98 VAL A N 1
ATOM 753 C CA . VAL A 1 98 ? -2.464 -9.839 12.918 1.00 93.62 98 VAL A CA 1
ATOM 754 C C . VAL A 1 98 ? -2.261 -10.261 14.368 1.00 93.62 98 VAL A C 1
ATOM 756 O O . VAL A 1 98 ? -3.182 -10.100 15.163 1.00 93.62 98 VAL A O 1
ATOM 759 N N . ASP A 1 99 ? -1.061 -10.685 14.749 1.00 93.31 99 ASP A N 1
ATOM 760 C CA . ASP A 1 99 ? -0.767 -11.121 16.118 1.00 93.31 99 ASP A CA 1
ATOM 761 C C . ASP A 1 99 ? -1.023 -10.002 17.143 1.00 93.31 99 ASP A C 1
ATOM 763 O O . ASP A 1 99 ? -1.687 -10.212 18.159 1.00 93.31 99 ASP A O 1
ATOM 767 N N . GLU A 1 100 ? -0.600 -8.770 16.842 1.00 89.12 100 GLU A N 1
ATOM 768 C CA . GLU A 1 100 ? -0.878 -7.584 17.664 1.00 89.12 100 GLU A CA 1
ATOM 769 C C . GLU A 1 100 ? -2.383 -7.304 17.809 1.00 89.12 100 GLU A C 1
ATOM 771 O O . GLU A 1 100 ? -2.841 -6.834 18.854 1.00 89.12 100 GLU A O 1
ATOM 776 N N . ARG A 1 101 ? -3.175 -7.574 16.760 1.00 87.38 101 ARG A N 1
ATOM 777 C CA . ARG A 1 101 ? -4.636 -7.420 16.806 1.00 87.38 101 ARG A CA 1
ATOM 778 C C . ARG A 1 101 ? -5.249 -8.415 17.789 1.00 87.38 101 ARG A C 1
ATOM 780 O O . ARG A 1 101 ? -6.074 -8.018 18.610 1.00 87.38 101 ARG A O 1
ATOM 787 N N . GLU A 1 102 ? -4.872 -9.684 17.680 1.00 86.88 102 GLU A N 1
ATOM 788 C CA . GLU A 1 102 ? -5.424 -10.759 18.507 1.00 86.88 102 GLU A CA 1
ATOM 789 C C . GLU A 1 102 ? -4.997 -10.592 19.980 1.00 86.88 102 GLU A C 1
ATOM 791 O O . GLU A 1 102 ? -5.804 -10.773 20.899 1.00 86.88 102 GLU A O 1
ATOM 796 N N . ALA A 1 103 ? -3.768 -10.118 20.220 1.00 82.19 103 ALA A N 1
ATOM 797 C CA . ALA A 1 103 ? -3.293 -9.741 21.550 1.00 82.19 103 ALA A CA 1
ATOM 798 C C . ALA A 1 103 ? -4.096 -8.571 22.151 1.00 82.19 103 ALA A C 1
ATOM 800 O O . ALA A 1 103 ? -4.517 -8.640 23.307 1.00 82.19 103 ALA A O 1
ATOM 801 N N . GLY A 1 104 ? -4.369 -7.518 21.370 1.00 77.44 104 GLY A N 1
ATOM 802 C CA . GLY A 1 104 ? -5.186 -6.380 21.809 1.00 77.44 104 GLY A CA 1
ATOM 803 C C . GLY A 1 104 ? -6.651 -6.738 22.091 1.00 77.44 104 GLY A C 1
ATOM 804 O O . GLY A 1 104 ? -7.286 -6.134 22.953 1.00 77.44 104 GLY A O 1
ATOM 805 N N . MET A 1 105 ? -7.190 -7.748 21.407 1.00 71.88 105 MET A N 1
ATOM 806 C CA . MET A 1 105 ? -8.540 -8.255 21.668 1.00 71.88 105 MET A CA 1
ATOM 807 C C . MET A 1 105 ? -8.601 -9.046 22.984 1.00 71.88 105 MET A C 1
ATOM 809 O O . MET A 1 105 ? -9.578 -8.931 23.723 1.00 71.88 105 MET A O 1
ATOM 813 N N . SER A 1 106 ? -7.525 -9.762 23.325 1.00 63.78 106 SER A N 1
ATOM 814 C CA . SER A 1 106 ? -7.415 -10.564 24.552 1.00 63.78 106 SER A CA 1
ATOM 815 C C . SER A 1 106 ? -7.289 -9.718 25.830 1.00 63.78 106 SER A C 1
ATOM 817 O O . SER A 1 106 ? -7.751 -10.132 26.890 1.00 63.78 106 SER A O 1
ATOM 819 N N . THR A 1 107 ? -6.708 -8.516 25.756 1.00 59.78 107 THR A N 1
ATOM 820 C CA . THR A 1 107 ? -6.517 -7.630 26.925 1.00 59.78 107 THR A CA 1
ATOM 821 C C . THR A 1 107 ? -7.750 -6.799 27.289 1.00 59.78 107 THR A C 1
ATOM 823 O O . THR A 1 107 ? -7.892 -6.395 28.440 1.00 59.78 107 THR A O 1
ATOM 826 N N . SER A 1 108 ? -8.682 -6.586 26.355 1.00 59.69 108 SER A N 1
ATOM 827 C CA . SER A 1 108 ? -9.933 -5.847 26.606 1.00 59.69 108 SER A CA 1
ATOM 828 C C . SER A 1 108 ? -11.021 -6.641 27.354 1.00 59.69 108 SER A C 1
ATOM 830 O O . SER A 1 108 ? -12.053 -6.077 27.709 1.00 59.69 108 SER A O 1
ATOM 832 N N . GLY A 1 109 ? -10.801 -7.937 27.615 1.00 51.97 109 GLY A N 1
ATOM 833 C CA . GLY A 1 109 ? -11.790 -8.849 28.208 1.00 51.97 109 GLY A CA 1
ATOM 834 C C . GLY A 1 109 ? -11.778 -8.970 29.738 1.00 51.97 109 GLY A C 1
ATOM 835 O O . GLY A 1 109 ? -12.549 -9.757 30.275 1.00 51.97 109 GLY A O 1
ATOM 836 N N . SER A 1 110 ? -10.921 -8.233 30.455 1.00 52.09 110 SER A N 1
ATOM 837 C CA . SER A 1 110 ? -10.768 -8.366 31.914 1.00 52.09 110 SER A CA 1
ATOM 838 C C . SER A 1 110 ? -10.904 -7.024 32.632 1.00 52.09 110 SER A C 1
ATOM 840 O O . SER A 1 110 ? -9.928 -6.463 33.131 1.00 52.09 110 SER A O 1
ATOM 842 N N . THR A 1 111 ? -12.120 -6.490 32.724 1.00 55.38 111 THR A N 1
ATOM 843 C CA . THR A 1 111 ? -12.459 -5.531 33.787 1.00 55.38 111 THR A CA 1
ATOM 844 C C . THR A 1 111 ? -13.933 -5.676 34.153 1.00 55.38 111 THR A C 1
ATOM 846 O O . THR A 1 111 ? -14.806 -5.182 33.446 1.00 55.38 111 THR A O 1
ATOM 849 N N . GLY A 1 112 ? -14.199 -6.386 35.250 1.00 50.47 112 GLY A N 1
ATOM 850 C CA . GLY A 1 112 ? -15.527 -6.499 35.848 1.00 50.47 112 GLY A CA 1
ATOM 851 C C . GLY A 1 112 ? -15.669 -7.729 36.739 1.00 50.47 112 GLY A C 1
ATOM 852 O O . GLY A 1 112 ? -16.078 -8.771 36.245 1.00 50.47 112 GLY A O 1
ATOM 853 N N . ASP A 1 113 ? -15.279 -7.617 38.011 1.00 45.19 113 ASP A N 1
ATOM 854 C CA . ASP A 1 113 ? -16.165 -7.792 39.181 1.00 45.19 113 ASP A CA 1
ATOM 855 C C . ASP A 1 113 ? -15.342 -7.618 40.475 1.00 45.19 113 ASP A C 1
ATOM 857 O O . ASP A 1 113 ? -14.235 -8.155 40.589 1.00 45.19 113 ASP A O 1
ATOM 861 N N . GLY A 1 114 ? -15.863 -6.823 41.410 1.00 43.84 114 GLY A N 1
ATOM 862 C CA . GLY A 1 114 ? -15.222 -6.422 42.666 1.00 43.84 114 GLY A CA 1
ATOM 863 C C . GLY A 1 114 ? -15.847 -5.170 43.260 1.00 43.84 114 GLY A C 1
ATOM 864 O O . GLY A 1 114 ? -15.493 -4.072 42.776 1.00 43.84 114 GLY A O 1
#

pLDDT: mean 86.94, std 11.9, range [43.84, 97.75]

Foldseek 3Di:
DFDDDCVFQQDDPVVCVVPVVPDDDDDPVVVVDDDDDDPVVVVPDQAEEEAAAVVDPPCVVVQVVCVVVVHHYYYHPQGNPNCVRPVVRVVVVVVVSVVVVVVVVVVVPDDDDD

Radius of gyration: 18.47 Å; chains: 1; bounding box: 36×25×63 Å

Sequence (114 aa):
MPPPLATDWGLDDGTRALVVPKLTPHPLKSLEDPARVHAGILATLPRAFLRTSLPSGVYQPFFERARAEGWRCRELNGGHYAMLTVPNVVVTALLELVDEREAGMSTSGSTGDG

Secondary structure (DSSP, 8-state):
-PPPPGGGS---HHHHHHHGGG--PPPSHHHHS-----HHHHHHS--EEEE--TT-GGGHHHHHHHHHTT-EEEE-S--TTHHHHSHHHHHHHHHHHHHHHHHHHHHTT-----